Protein AF-A0A937QAM2-F1 (afdb_monomer)

Solvent-accessible surface area (backbone atoms only — not comparable to full-atom values): 6330 Å² total; per-residue (Å²): 124,72,59,61,56,57,50,49,44,38,66,73,50,48,51,57,49,45,56,74,74,43,42,70,67,50,49,52,54,52,52,50,51,51,52,55,50,57,73,71,49,57,95,92,61,82,90,63,66,64,66,55,51,52,51,52,51,52,54,49,49,50,47,38,62,76,66,46,46,58,66,50,48,61,72,71,47,74,79,76,73,77,72,74,74,80,81,91,80,80,83,89,84,80,89,91,84,88,135

Foldseek 3Di:
DVCVVVVCCCVPPVVVCCCVPPVVVVVVVLVVVVVVVVVVDDPPDDDDCPVSVVVSVVVVVVCCVVPPVVVVVVVVDDPPPPPPPDDDDDPDDDDDDDD

Mean predicted aligned error: 13.28 Å

pLDDT: mean 77.25, std 19.62, range [33.47, 95.5]

Structure (mmCIF, N/CA/C/O backbone):
data_AF-A0A937QAM2-F1
#
_entry.id   AF-A0A937QAM2-F1
#
loop_
_atom_site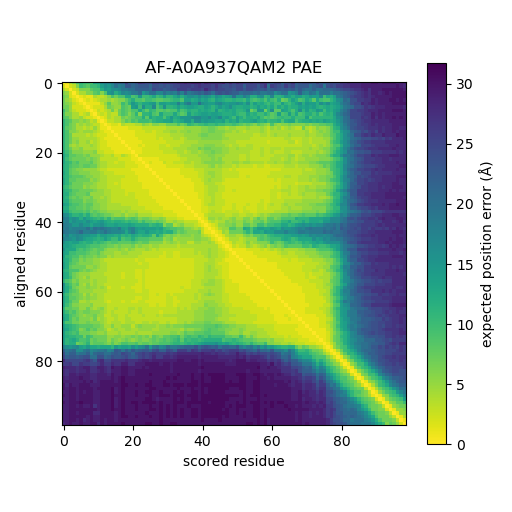.group_PDB
_atom_site.id
_atom_site.type_symbol
_atom_site.label_atom_id
_atom_site.label_alt_id
_atom_site.label_comp_id
_atom_site.label_asym_id
_atom_site.label_entity_id
_atom_site.label_seq_id
_atom_site.pdbx_PDB_ins_code
_atom_site.Cartn_x
_atom_site.Cartn_y
_atom_site.Cartn_z
_atom_site.occupancy
_atom_site.B_iso_or_equiv
_atom_site.auth_seq_id
_atom_site.auth_comp_id
_atom_site.auth_asym_id
_atom_site.auth_atom_id
_atom_site.pdbx_PDB_model_num
ATOM 1 N N . MET A 1 1 ? 20.835 -16.591 0.490 1.00 50.22 1 MET A N 1
ATOM 2 C CA . MET A 1 1 ? 21.914 -15.674 0.021 1.00 50.22 1 MET A CA 1
ATOM 3 C C . MET A 1 1 ? 21.470 -14.803 -1.155 1.00 50.22 1 MET A C 1
ATOM 5 O O . MET A 1 1 ? 22.029 -13.727 -1.305 1.00 50.22 1 MET A O 1
ATOM 9 N N . ASN A 1 2 ? 20.460 -15.204 -1.942 1.00 49.84 2 ASN A N 1
ATOM 10 C CA . ASN A 1 2 ? 19.826 -14.344 -2.955 1.00 49.84 2 ASN A CA 1
ATOM 11 C C . ASN A 1 2 ? 18.962 -13.222 -2.328 1.00 49.84 2 ASN A C 1
ATOM 13 O O . ASN A 1 2 ? 18.747 -12.177 -2.933 1.00 49.84 2 ASN A O 1
ATOM 17 N N . ASP A 1 3 ? 18.534 -13.414 -1.076 1.00 56.50 3 ASP A N 1
ATOM 18 C CA . ASP A 1 3 ? 17.687 -12.471 -0.334 1.00 56.50 3 ASP A CA 1
ATOM 19 C C . ASP A 1 3 ? 18.375 -11.129 -0.081 1.00 56.50 3 ASP A C 1
ATOM 21 O O . ASP A 1 3 ? 17.717 -10.099 -0.046 1.00 56.50 3 ASP A O 1
ATOM 25 N N . ASP A 1 4 ? 19.704 -11.113 0.043 1.00 70.88 4 ASP A N 1
ATOM 26 C CA . ASP A 1 4 ? 20.449 -9.915 0.440 1.00 70.88 4 ASP A CA 1
ATOM 27 C C . ASP A 1 4 ? 20.495 -8.872 -0.692 1.00 70.88 4 ASP A C 1
ATOM 29 O O . ASP A 1 4 ? 20.419 -7.673 -0.445 1.00 70.88 4 ASP A O 1
ATOM 33 N N . LEU A 1 5 ? 20.542 -9.306 -1.958 1.00 72.38 5 LEU A N 1
ATOM 34 C CA . LEU A 1 5 ? 20.516 -8.383 -3.095 1.00 72.38 5 LEU A CA 1
ATOM 35 C C . LEU A 1 5 ? 19.103 -7.843 -3.353 1.00 72.38 5 LEU A C 1
ATOM 37 O O . LEU A 1 5 ? 18.938 -6.629 -3.452 1.00 72.38 5 LEU A O 1
ATOM 41 N N . SER A 1 6 ? 18.089 -8.713 -3.408 1.00 76.25 6 SER A N 1
ATOM 42 C CA . SER A 1 6 ? 16.690 -8.305 -3.601 1.00 76.25 6 SER A CA 1
ATOM 43 C C . SER A 1 6 ? 16.216 -7.374 -2.488 1.00 76.25 6 SER A C 1
ATOM 45 O O . SER A 1 6 ? 15.633 -6.329 -2.765 1.00 76.25 6 SER A O 1
ATOM 47 N N . PHE A 1 7 ? 16.555 -7.689 -1.236 1.00 70.44 7 PHE A N 1
ATOM 48 C CA . PHE A 1 7 ? 16.231 -6.863 -0.077 1.00 70.44 7 PHE A CA 1
ATOM 49 C C . PHE A 1 7 ? 16.956 -5.509 -0.100 1.00 70.44 7 PHE A C 1
ATOM 51 O O . PHE A 1 7 ? 16.342 -4.471 0.146 1.00 70.44 7 PHE A O 1
ATOM 58 N N . ARG A 1 8 ? 18.248 -5.471 -0.466 1.00 73.12 8 ARG A N 1
ATOM 59 C CA . ARG A 1 8 ? 18.989 -4.205 -0.633 1.00 73.12 8 ARG A CA 1
ATOM 60 C C . ARG A 1 8 ? 18.439 -3.354 -1.776 1.00 73.12 8 ARG A C 1
ATOM 62 O O . ARG A 1 8 ? 18.369 -2.137 -1.628 1.00 73.12 8 ARG A O 1
ATOM 69 N N . ILE A 1 9 ? 18.028 -3.959 -2.892 1.00 77.06 9 ILE A N 1
ATOM 70 C CA . ILE A 1 9 ? 17.375 -3.253 -4.007 1.00 77.06 9 ILE A CA 1
ATOM 71 C C . ILE A 1 9 ? 16.010 -2.716 -3.565 1.00 77.06 9 ILE A C 1
ATOM 73 O O . ILE A 1 9 ? 15.688 -1.558 -3.841 1.00 77.06 9 ILE A O 1
ATOM 77 N N . GLN A 1 10 ? 15.227 -3.510 -2.833 1.00 73.25 10 GLN A N 1
ATOM 78 C CA . GLN A 1 10 ? 13.952 -3.068 -2.276 1.00 73.25 10 GLN A CA 1
ATOM 79 C C . GLN A 1 10 ? 14.132 -1.859 -1.351 1.00 73.25 10 GLN A C 1
ATOM 81 O O . GLN A 1 10 ? 13.473 -0.843 -1.553 1.00 73.25 10 GLN A O 1
ATOM 86 N N . LEU A 1 11 ? 15.068 -1.918 -0.400 1.00 71.69 11 LEU A N 1
ATOM 87 C CA . LEU A 1 11 ? 15.344 -0.825 0.542 1.00 71.69 11 LEU A CA 1
ATOM 88 C C . LEU A 1 11 ? 15.982 0.406 -0.108 1.00 71.69 11 LEU A C 1
ATOM 90 O O . LEU A 1 11 ? 15.656 1.533 0.261 1.00 71.69 11 LEU A O 1
ATOM 94 N N . GLY A 1 12 ? 16.898 0.206 -1.052 1.00 76.19 12 GLY A N 1
ATOM 95 C CA . GLY A 1 12 ? 17.678 1.286 -1.649 1.00 76.19 12 GLY A CA 1
ATOM 96 C C . GLY A 1 12 ? 17.020 1.959 -2.852 1.00 76.19 12 GLY A C 1
ATOM 97 O O . GLY A 1 12 ? 17.337 3.110 -3.139 1.00 76.19 12 GLY A O 1
ATOM 98 N N . ILE A 1 13 ? 16.135 1.263 -3.574 1.00 82.12 13 ILE A N 1
ATOM 99 C CA . ILE A 1 13 ? 15.621 1.721 -4.876 1.00 82.12 13 ILE A CA 1
ATOM 100 C C . ILE A 1 13 ? 14.095 1.676 -4.931 1.00 82.12 13 ILE A C 1
ATOM 102 O O . ILE A 1 13 ? 13.474 2.683 -5.274 1.00 82.12 13 ILE A O 1
ATOM 106 N N . ILE A 1 14 ? 13.477 0.537 -4.610 1.00 84.38 14 ILE A N 1
ATOM 107 C CA . ILE A 1 14 ? 12.032 0.357 -4.828 1.00 84.38 14 ILE A CA 1
ATOM 108 C C . ILE A 1 14 ? 11.206 1.100 -3.778 1.00 84.38 14 ILE A C 1
ATOM 110 O O . ILE A 1 14 ? 10.332 1.877 -4.149 1.00 84.38 14 ILE A O 1
ATOM 114 N N . LEU A 1 15 ? 11.509 0.944 -2.488 1.00 83.56 15 LEU A N 1
ATOM 115 C CA . LEU A 1 15 ? 10.772 1.605 -1.407 1.00 83.56 15 LEU A CA 1
ATOM 116 C C . LEU A 1 15 ? 10.809 3.140 -1.507 1.00 83.56 15 LEU A C 1
ATOM 118 O O . LEU A 1 15 ? 9.742 3.750 -1.404 1.00 83.56 15 LEU A O 1
ATOM 122 N N . PRO A 1 16 ? 11.960 3.794 -1.778 1.00 89.44 16 PRO A N 1
ATOM 123 C CA . PRO A 1 16 ? 11.981 5.230 -2.052 1.00 89.44 16 PRO A CA 1
ATOM 124 C C . PRO A 1 16 ? 11.093 5.625 -3.239 1.00 89.44 16 PRO A C 1
ATOM 126 O O . PRO A 1 16 ? 10.322 6.575 -3.135 1.00 89.44 16 PRO A O 1
ATOM 129 N N . LYS A 1 17 ? 11.128 4.865 -4.342 1.00 89.25 17 LYS A N 1
ATOM 130 C CA . LYS A 1 17 ? 10.295 5.139 -5.523 1.00 89.25 17 LYS A CA 1
ATOM 131 C C . LYS A 1 17 ? 8.807 4.957 -5.248 1.00 89.25 17 LYS A C 1
ATOM 133 O O . LYS A 1 17 ? 8.019 5.782 -5.696 1.00 89.25 17 LYS A O 1
ATOM 138 N N . MET A 1 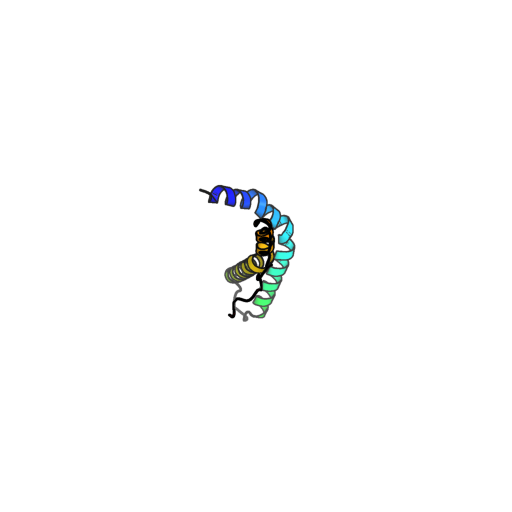18 ? 8.421 3.923 -4.504 1.00 88.56 18 MET A N 1
ATOM 139 C CA . MET A 1 18 ? 7.033 3.731 -4.078 1.00 88.56 18 MET A CA 1
ATOM 140 C C . MET A 1 18 ? 6.578 4.909 -3.213 1.00 88.56 18 MET A C 1
ATOM 142 O O . MET A 1 18 ? 5.533 5.506 -3.468 1.00 88.56 18 MET A O 1
ATOM 146 N N . LYS A 1 19 ? 7.411 5.326 -2.252 1.00 88.81 19 LYS A N 1
ATOM 147 C CA . LYS A 1 19 ? 7.125 6.499 -1.424 1.00 88.81 19 LYS A CA 1
ATOM 148 C C . LYS A 1 19 ? 6.911 7.766 -2.259 1.00 88.81 19 LYS A C 1
ATOM 150 O O . LYS A 1 19 ? 6.010 8.539 -1.967 1.00 88.81 19 LYS A O 1
ATOM 155 N N . GLU A 1 20 ? 7.723 7.986 -3.286 1.00 93.56 20 GLU A N 1
ATOM 156 C CA . GLU A 1 20 ? 7.625 9.176 -4.140 1.00 93.56 20 GLU A CA 1
ATOM 157 C C . GLU A 1 20 ? 6.458 9.136 -5.132 1.00 93.56 20 GLU A C 1
ATOM 159 O O . GLU A 1 20 ? 5.913 10.184 -5.469 1.00 93.56 20 GLU A O 1
ATOM 164 N N . LYS A 1 21 ? 6.114 7.954 -5.654 1.00 92.75 21 LYS A N 1
ATOM 165 C CA . LYS A 1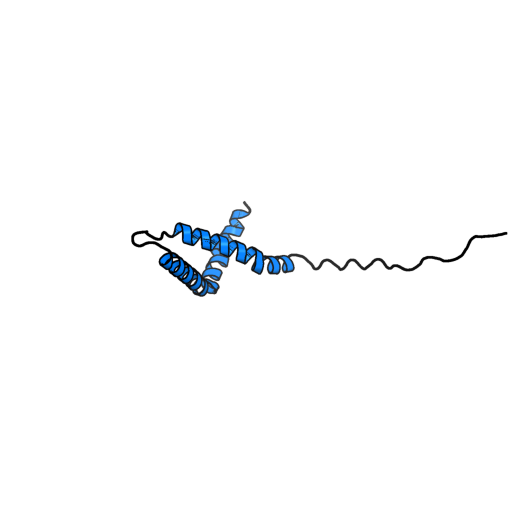 21 ? 5.200 7.821 -6.797 1.00 92.75 21 LYS A CA 1
ATOM 166 C C . LYS A 1 21 ? 3.781 7.432 -6.430 1.00 92.75 21 LYS A C 1
ATOM 168 O O . LYS A 1 21 ? 2.881 7.836 -7.149 1.00 92.75 21 LYS A O 1
ATOM 173 N N . ILE A 1 22 ? 3.596 6.643 -5.374 1.00 90.31 22 ILE A N 1
ATOM 174 C CA . ILE A 1 22 ? 2.289 6.049 -5.066 1.00 90.31 22 ILE A CA 1
ATOM 175 C C . ILE A 1 22 ? 1.794 6.360 -3.655 1.00 90.31 22 ILE A C 1
ATOM 177 O O . ILE A 1 22 ? 0.616 6.173 -3.390 1.00 90.31 22 ILE A O 1
ATOM 181 N N . ALA A 1 23 ? 2.643 6.858 -2.744 1.00 91.19 23 ALA A N 1
ATOM 182 C CA . ALA A 1 23 ? 2.239 7.026 -1.344 1.00 91.19 23 ALA A CA 1
ATOM 183 C C . ALA A 1 23 ? 1.053 7.977 -1.148 1.00 91.19 23 ALA A C 1
ATOM 185 O O . ALA A 1 23 ? 0.216 7.700 -0.303 1.00 91.19 23 ALA A O 1
ATOM 186 N N . GLY A 1 24 ? 0.974 9.075 -1.906 1.00 92.44 24 GLY A N 1
ATOM 187 C CA . GLY A 1 24 ? -0.120 10.043 -1.770 1.00 92.44 24 GLY A CA 1
ATOM 188 C C . GLY A 1 24 ? -1.479 9.426 -2.101 1.00 92.44 24 GLY A C 1
ATOM 189 O O . GLY A 1 24 ? -2.372 9.414 -1.257 1.00 92.44 24 GLY A O 1
ATOM 190 N N . ASP A 1 25 ? -1.598 8.860 -3.301 1.00 92.50 25 ASP A N 1
ATOM 191 C CA . ASP A 1 25 ? -2.840 8.242 -3.772 1.00 92.50 25 ASP A CA 1
ATOM 192 C C . ASP A 1 25 ? -3.194 7.006 -2.936 1.00 92.50 25 ASP A C 1
ATOM 194 O O . ASP A 1 25 ? -4.345 6.811 -2.556 1.00 92.50 25 ASP A O 1
ATOM 198 N N . PHE A 1 26 ? -2.193 6.207 -2.559 1.00 92.75 26 PHE A N 1
ATOM 199 C CA . PHE A 1 26 ? -2.403 5.039 -1.711 1.00 92.75 26 PHE A CA 1
ATOM 200 C C . PHE A 1 26 ? -2.864 5.415 -0.298 1.00 92.75 26 PHE A C 1
ATOM 202 O O . PHE A 1 26 ? -3.736 4.752 0.255 1.00 92.75 26 PHE A O 1
ATOM 209 N N . SER A 1 27 ? -2.344 6.502 0.285 1.00 93.62 27 SER A N 1
ATOM 210 C CA . SER A 1 27 ? -2.841 7.016 1.565 1.00 93.62 27 SER A CA 1
ATOM 211 C C . SER A 1 27 ? -4.316 7.407 1.493 1.00 93.62 27 SER A C 1
ATOM 213 O O . SER A 1 27 ? -5.045 7.109 2.432 1.00 93.62 27 SER A O 1
ATOM 215 N N . ALA A 1 28 ? -4.775 7.994 0.384 1.00 94.62 28 ALA A N 1
ATOM 216 C CA . ALA A 1 28 ? -6.191 8.319 0.213 1.00 94.62 28 ALA A CA 1
ATOM 217 C C . ALA A 1 28 ? -7.077 7.060 0.196 1.00 94.62 28 ALA A C 1
ATOM 219 O O . ALA A 1 28 ? -8.101 7.030 0.873 1.00 94.62 28 ALA A O 1
ATOM 220 N N . ILE A 1 29 ? -6.646 5.994 -0.490 1.00 93.94 29 ILE A N 1
ATOM 221 C CA . ILE A 1 29 ? -7.357 4.701 -0.509 1.00 93.94 29 ILE A CA 1
ATOM 222 C C . ILE A 1 29 ? -7.438 4.103 0.904 1.00 93.94 29 ILE A C 1
ATOM 224 O O . ILE A 1 29 ? -8.495 3.642 1.338 1.00 93.94 29 ILE A O 1
ATOM 228 N N . VAL A 1 30 ? -6.332 4.141 1.654 1.00 93.50 30 VAL A N 1
ATOM 229 C CA . VAL A 1 30 ? -6.301 3.658 3.042 1.00 93.50 30 VAL A CA 1
ATOM 230 C C . VAL A 1 30 ? -7.229 4.491 3.935 1.00 93.50 30 VAL A C 1
ATOM 232 O O . VAL A 1 30 ? -7.955 3.924 4.751 1.00 93.50 30 VAL A O 1
ATOM 235 N N . ASP A 1 31 ? -7.255 5.815 3.777 1.00 94.12 31 ASP A N 1
ATOM 236 C CA . ASP A 1 31 ? -8.149 6.697 4.535 1.00 94.12 31 ASP A CA 1
ATOM 237 C C . ASP A 1 31 ? -9.629 6.421 4.223 1.00 94.12 31 ASP A C 1
ATOM 239 O O . ASP A 1 31 ? -10.467 6.413 5.13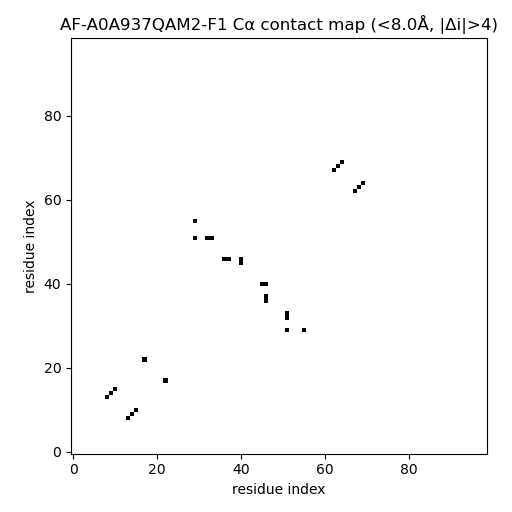0 1.00 94.12 31 ASP A O 1
ATOM 243 N N . GLU A 1 32 ? -9.967 6.145 2.961 1.00 93.56 32 GLU A N 1
ATOM 244 C CA . GLU A 1 32 ? -11.310 5.717 2.559 1.00 93.56 32 GLU A CA 1
ATOM 245 C C . GLU A 1 32 ? -11.710 4.402 3.234 1.00 93.56 32 GLU A C 1
ATOM 247 O O . GLU A 1 32 ? -12.782 4.334 3.844 1.00 93.56 32 GLU A O 1
ATOM 252 N N . LEU A 1 33 ? -10.831 3.395 3.226 1.00 92.44 33 LEU A N 1
ATOM 253 C CA . LEU A 1 33 ? -11.056 2.131 3.932 1.00 92.44 33 LEU A CA 1
ATOM 254 C C . LEU A 1 33 ? -11.283 2.358 5.433 1.00 92.44 33 LEU A C 1
ATOM 256 O O . LEU A 1 33 ? -12.234 1.828 6.010 1.00 92.44 33 LEU A O 1
ATOM 260 N N . VAL A 1 34 ? -10.454 3.186 6.073 1.00 92.25 34 VAL A N 1
ATOM 261 C CA . VAL A 1 34 ? -10.610 3.536 7.492 1.00 92.25 34 VAL A CA 1
ATOM 262 C C . VAL A 1 34 ? -11.971 4.178 7.754 1.00 92.25 34 VAL A C 1
ATOM 264 O O . VAL A 1 34 ? -12.620 3.855 8.750 1.00 92.25 34 VAL A O 1
ATOM 267 N N . ASN A 1 35 ? -12.429 5.075 6.881 1.00 91.88 35 ASN A N 1
ATOM 268 C CA . ASN A 1 35 ? -13.731 5.723 7.023 1.00 91.88 35 ASN A CA 1
ATOM 269 C C . ASN A 1 35 ? -14.891 4.730 6.866 1.00 91.88 35 ASN A C 1
ATOM 271 O O . ASN A 1 35 ? -15.844 4.787 7.646 1.00 91.88 35 ASN A O 1
ATOM 275 N N . ILE A 1 36 ? -14.791 3.793 5.920 1.00 91.62 36 ILE A N 1
ATOM 276 C CA . ILE A 1 36 ? -15.770 2.713 5.732 1.00 91.62 36 ILE A CA 1
ATOM 277 C C . ILE A 1 36 ? -15.849 1.842 6.990 1.00 91.62 36 ILE A C 1
ATOM 279 O O . ILE A 1 36 ? -16.938 1.596 7.511 1.00 91.62 36 ILE A O 1
ATOM 283 N N . LEU A 1 37 ? -14.701 1.425 7.527 1.00 89.88 37 LEU A N 1
ATOM 284 C CA . LEU A 1 37 ? -14.649 0.592 8.727 1.00 89.88 37 LEU A CA 1
ATOM 285 C C . LEU A 1 37 ? -15.199 1.325 9.953 1.00 89.88 37 LEU A C 1
ATOM 287 O O . LEU A 1 37 ? -15.993 0.757 10.702 1.00 89.88 37 LEU A O 1
ATOM 291 N N . LYS A 1 38 ? -14.863 2.608 10.133 1.00 88.69 38 LYS A N 1
ATOM 292 C CA . LYS A 1 38 ? -15.432 3.443 11.205 1.00 88.69 38 LYS A CA 1
ATOM 293 C C . LYS A 1 38 ? -16.951 3.536 11.119 1.00 88.69 38 LYS A C 1
ATOM 295 O O . LYS A 1 38 ? -17.608 3.460 12.149 1.00 88.69 38 LYS A O 1
ATOM 300 N N . ALA A 1 39 ? -17.508 3.671 9.916 1.00 88.38 39 ALA A N 1
ATOM 301 C CA . ALA A 1 39 ? -18.956 3.728 9.723 1.00 88.38 39 ALA A CA 1
ATOM 302 C C . ALA A 1 39 ? -19.660 2.404 10.079 1.00 88.38 39 ALA A C 1
ATOM 304 O O . ALA A 1 39 ? -20.825 2.418 10.471 1.00 88.38 39 ALA A O 1
ATOM 305 N N . GLY A 1 40 ? -18.960 1.271 9.956 1.00 84.62 40 GLY A N 1
ATOM 306 C CA . GLY A 1 40 ? -19.458 -0.053 10.338 1.00 84.62 40 GLY A CA 1
ATOM 307 C C . GLY A 1 40 ? -19.195 -0.447 11.797 1.00 84.62 40 GLY A C 1
ATOM 308 O O . GLY A 1 40 ? -19.778 -1.421 12.274 1.00 84.62 40 GLY A O 1
ATOM 309 N N . THR A 1 41 ? -18.333 0.287 12.504 1.00 87.06 41 THR A N 1
ATOM 310 C CA . THR A 1 41 ? -17.927 -0.014 13.884 1.00 87.06 41 THR A CA 1
ATOM 311 C C . THR A 1 41 ? -19.004 0.450 14.869 1.00 87.06 41 THR A C 1
ATOM 313 O O . THR A 1 41 ? -19.569 1.536 14.724 1.00 87.06 41 THR A O 1
ATOM 316 N N . ARG A 1 42 ? -19.321 -0.367 15.882 1.00 85.81 42 ARG A N 1
ATOM 317 C CA . ARG A 1 42 ? -20.325 -0.002 16.897 1.00 85.81 42 ARG A CA 1
ATOM 318 C C . ARG A 1 42 ? -19.779 1.063 17.849 1.00 85.81 42 ARG A C 1
ATOM 320 O O . ARG A 1 42 ? -18.580 1.128 18.106 1.00 85.81 42 ARG A O 1
ATOM 327 N N . GLU A 1 43 ? -20.666 1.872 18.430 1.00 79.69 43 GLU A N 1
ATOM 328 C CA . GLU A 1 43 ? -20.264 2.819 19.478 1.00 79.69 43 GLU A CA 1
ATOM 329 C C . GLU A 1 43 ? -19.570 2.084 20.638 1.00 79.69 43 GLU A C 1
ATOM 331 O O . GLU A 1 43 ? -20.130 1.158 21.227 1.00 79.69 43 GLU A O 1
ATOM 336 N N . GLY A 1 44 ? -18.347 2.514 20.963 1.00 77.81 44 GLY A N 1
ATOM 337 C CA . GLY A 1 44 ? -17.523 1.936 22.030 1.00 77.81 44 GLY A CA 1
ATOM 338 C C . GLY A 1 44 ? -16.555 0.833 21.589 1.00 77.81 44 GLY A C 1
ATOM 339 O O . GLY A 1 44 ? -15.801 0.341 22.425 1.00 77.81 44 GLY A O 1
ATOM 340 N N . GLU A 1 45 ? -16.545 0.459 20.309 1.00 80.62 45 GLU A N 1
ATOM 341 C CA . GLU A 1 45 ? -15.570 -0.470 19.736 1.00 80.62 45 GLU A CA 1
ATOM 342 C C . GLU A 1 45 ? -14.401 0.310 19.106 1.00 80.62 45 GLU A C 1
ATOM 344 O O . GLU A 1 45 ? -14.598 1.276 18.366 1.00 80.62 45 GLU A O 1
ATOM 349 N N . GLU A 1 46 ? -13.166 -0.064 19.454 1.00 80.75 46 GLU A N 1
ATOM 350 C CA . GLU A 1 46 ? -11.960 0.595 18.946 1.00 80.75 46 GLU A CA 1
ATOM 351 C C . GLU A 1 46 ? -11.484 -0.064 17.653 1.00 80.75 46 GLU A C 1
ATOM 353 O O . GLU A 1 46 ? -11.226 -1.267 17.599 1.00 80.75 46 GLU A O 1
ATOM 358 N N . LEU A 1 47 ? -11.303 0.753 16.616 1.00 83.25 47 LEU A N 1
ATOM 359 C CA . LEU A 1 47 ? -10.701 0.309 15.369 1.00 83.25 47 LEU A CA 1
ATOM 360 C C . LEU A 1 47 ? -9.180 0.186 15.542 1.00 83.25 47 LEU A C 1
ATOM 362 O O . LEU A 1 47 ? -8.501 1.174 15.828 1.00 83.25 47 LEU A O 1
ATOM 366 N N . SER A 1 48 ? -8.639 -1.014 15.340 1.00 87.06 48 SER A N 1
ATOM 367 C CA . SER A 1 48 ? -7.197 -1.267 15.379 1.00 87.06 48 SER A CA 1
ATOM 368 C C . SER A 1 48 ? -6.573 -1.222 13.979 1.00 87.06 48 SER A C 1
ATOM 370 O O . SER A 1 48 ? -7.256 -1.370 12.968 1.00 87.06 48 SER A O 1
ATOM 372 N N . LEU A 1 49 ? -5.257 -0.995 13.913 1.00 89.75 49 LEU A N 1
ATOM 373 C CA . LEU A 1 49 ? -4.522 -0.916 12.643 1.00 89.75 49 LEU A CA 1
ATOM 374 C C . LEU A 1 49 ? -4.277 -2.282 11.992 1.00 89.75 49 LEU A C 1
ATOM 376 O O . LEU A 1 49 ? -4.075 -2.338 10.782 1.00 89.75 49 LEU A O 1
ATOM 380 N N . GLU A 1 50 ? -4.282 -3.364 12.772 1.00 91.25 50 GLU A N 1
ATOM 381 C CA . GLU A 1 50 ? -3.932 -4.696 12.265 1.00 91.25 50 GLU A CA 1
ATOM 382 C C . GLU A 1 50 ? -4.908 -5.177 11.177 1.00 91.25 50 GLU A C 1
ATOM 384 O O . GLU A 1 50 ? -4.442 -5.477 10.080 1.00 91.25 50 GLU A O 1
ATOM 389 N N . PRO A 1 51 ? -6.243 -5.128 11.375 1.00 88.06 51 PRO A N 1
ATOM 390 C CA . PRO A 1 51 ? -7.196 -5.540 10.346 1.00 88.06 51 PRO A CA 1
ATOM 391 C C . PRO A 1 51 ? -7.129 -4.666 9.090 1.00 88.06 51 PRO A C 1
ATOM 393 O O . PRO A 1 51 ? -7.266 -5.165 7.979 1.00 88.06 51 PRO A O 1
ATOM 396 N N . ILE A 1 52 ? -6.877 -3.359 9.247 1.00 91.56 52 ILE A N 1
ATOM 397 C CA . ILE A 1 52 ? -6.703 -2.441 8.110 1.00 91.56 52 ILE A CA 1
ATOM 398 C C . ILE A 1 52 ? -5.495 -2.872 7.280 1.00 91.56 52 ILE A C 1
ATOM 400 O O . ILE A 1 5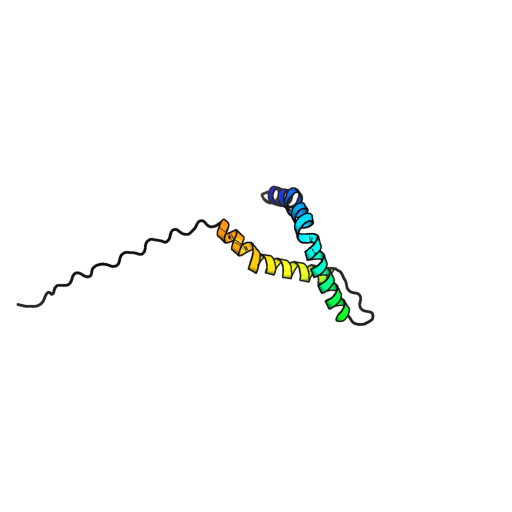2 ? -5.571 -2.957 6.059 1.00 91.56 52 ILE A O 1
ATOM 404 N N . LYS A 1 53 ? -4.373 -3.152 7.947 1.00 93.44 53 LYS A N 1
ATOM 405 C CA . LYS A 1 53 ? -3.144 -3.584 7.291 1.00 93.44 53 LYS A CA 1
ATOM 406 C C . LYS A 1 53 ? -3.329 -4.924 6.582 1.00 93.44 53 LYS A C 1
ATOM 408 O O . LYS A 1 53 ? -2.840 -5.066 5.469 1.00 93.44 53 LYS A O 1
ATOM 413 N N . GLU A 1 54 ? -4.011 -5.883 7.203 1.00 93.50 54 GLU A N 1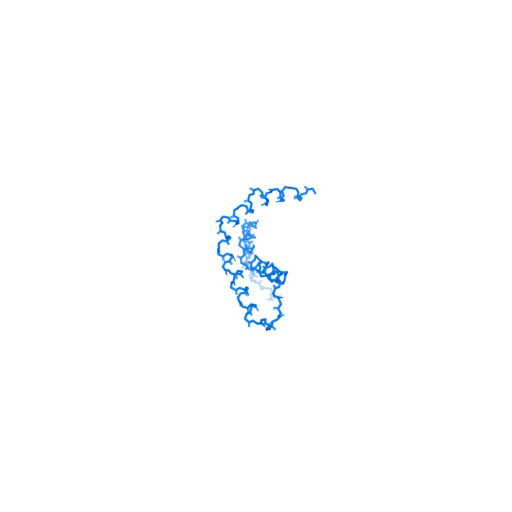
ATOM 414 C CA . GLU A 1 54 ? -4.299 -7.185 6.592 1.00 93.50 54 GLU A CA 1
ATOM 415 C C . GLU A 1 54 ? -5.118 -7.040 5.306 1.00 93.50 54 GLU A C 1
ATOM 417 O O . GLU A 1 54 ? -4.705 -7.567 4.275 1.00 93.50 54 GLU A O 1
ATOM 422 N N . ILE A 1 55 ? -6.207 -6.262 5.342 1.00 93.38 55 ILE A N 1
ATOM 423 C CA . ILE A 1 55 ? -7.044 -5.985 4.164 1.00 93.38 55 ILE A CA 1
ATOM 424 C C . ILE A 1 55 ? -6.207 -5.349 3.054 1.00 93.38 55 ILE A C 1
ATOM 426 O O . ILE A 1 55 ? -6.188 -5.834 1.929 1.00 93.38 55 ILE A O 1
ATOM 430 N N . ILE A 1 56 ? -5.451 -4.299 3.382 1.00 94.38 56 ILE A N 1
ATOM 431 C CA . ILE A 1 56 ? -4.632 -3.585 2.399 1.00 94.38 56 ILE A CA 1
ATOM 432 C C . ILE A 1 56 ? -3.568 -4.492 1.775 1.00 94.38 56 ILE A C 1
ATOM 434 O O . ILE A 1 56 ? -3.302 -4.382 0.583 1.00 94.38 56 ILE A O 1
ATOM 438 N N . MET A 1 57 ? -2.948 -5.381 2.554 1.00 94.75 57 MET A N 1
ATOM 439 C CA . MET A 1 57 ? -1.961 -6.323 2.024 1.00 94.75 57 MET A CA 1
ATOM 440 C C . MET A 1 57 ? -2.596 -7.335 1.067 1.00 94.75 57 MET A C 1
ATOM 442 O O . MET A 1 57 ? -2.011 -7.597 0.021 1.00 94.75 57 MET A O 1
ATOM 446 N N . GLN A 1 58 ? -3.780 -7.860 1.397 1.00 95.50 58 GLN A N 1
ATOM 447 C CA . GLN A 1 58 ? -4.516 -8.783 0.526 1.00 95.50 58 GLN A CA 1
ATOM 448 C C . GLN A 1 58 ? -4.952 -8.103 -0.773 1.00 95.50 58 GLN A C 1
ATOM 450 O O . GLN A 1 58 ? -4.694 -8.621 -1.855 1.00 95.50 58 GLN A O 1
ATOM 455 N N . ASP A 1 59 ? -5.541 -6.912 -0.681 1.00 94.31 59 ASP A N 1
ATOM 456 C CA . ASP A 1 59 ? -5.973 -6.152 -1.855 1.00 94.31 59 ASP A CA 1
ATOM 457 C C . ASP A 1 59 ? -4.781 -5.754 -2.735 1.00 94.31 59 ASP A C 1
ATOM 459 O O . ASP A 1 59 ? -4.880 -5.753 -3.961 1.00 94.31 59 ASP A O 1
ATOM 463 N N . PHE A 1 60 ? -3.632 -5.440 -2.128 1.00 93.62 60 PHE A N 1
ATOM 464 C CA . PHE A 1 60 ? -2.417 -5.128 -2.873 1.00 93.62 60 PHE A CA 1
ATOM 465 C C . PHE A 1 60 ? -1.828 -6.359 -3.571 1.00 93.62 60 PHE A C 1
ATOM 467 O O . PHE A 1 60 ? -1.336 -6.229 -4.687 1.00 93.62 60 PHE A O 1
ATOM 474 N N . GLU A 1 61 ? -1.893 -7.540 -2.953 1.00 94.25 61 GLU A N 1
ATOM 475 C CA . GLU A 1 61 ? -1.502 -8.807 -3.586 1.00 94.25 61 GLU A CA 1
ATOM 476 C C . GLU A 1 61 ? -2.385 -9.101 -4.804 1.00 94.25 61 GLU A C 1
ATOM 478 O O . GLU A 1 61 ? -1.860 -9.265 -5.902 1.00 94.25 61 GLU A O 1
ATOM 483 N N . ILE A 1 62 ? -3.710 -9.008 -4.648 1.00 94.62 62 ILE A N 1
ATOM 484 C CA . ILE A 1 62 ? -4.671 -9.142 -5.755 1.00 94.62 62 ILE A CA 1
ATOM 485 C C . ILE A 1 62 ? -4.370 -8.122 -6.859 1.00 94.62 62 ILE A C 1
ATOM 487 O O . ILE A 1 62 ? -4.320 -8.463 -8.036 1.00 94.62 62 ILE A O 1
ATOM 491 N N . PHE A 1 63 ? -4.121 -6.861 -6.496 1.00 93.88 63 PHE A N 1
ATOM 492 C CA . PHE A 1 63 ? -3.801 -5.819 -7.467 1.00 93.88 63 PHE A CA 1
ATOM 493 C C . PHE A 1 63 ? -2.521 -6.124 -8.258 1.00 93.88 63 PHE A C 1
ATOM 495 O O . PHE A 1 63 ? -2.459 -5.890 -9.468 1.00 93.88 63 PHE A O 1
ATOM 502 N N . LEU A 1 64 ? -1.486 -6.630 -7.585 1.00 93.56 64 LEU A N 1
ATOM 503 C CA . LEU A 1 64 ? -0.249 -7.017 -8.247 1.00 93.56 64 LEU A CA 1
ATOM 504 C C . LEU A 1 64 ? -0.482 -8.185 -9.203 1.00 93.56 64 LEU A C 1
ATOM 506 O O . LEU A 1 64 ? -0.063 -8.088 -10.356 1.00 93.56 64 LEU A O 1
ATOM 510 N N . ASP A 1 65 ? -1.159 -9.234 -8.748 1.00 95.31 65 ASP A N 1
ATOM 511 C CA . ASP A 1 65 ? -1.384 -10.459 -9.515 1.00 95.31 65 ASP A CA 1
ATOM 512 C C . ASP A 1 65 ? -2.291 -10.232 -10.729 1.00 95.31 65 ASP A C 1
ATOM 514 O O . ASP A 1 65 ? -1.987 -10.712 -11.820 1.00 95.31 65 ASP A O 1
ATOM 518 N N . ASP A 1 66 ? -3.358 -9.451 -10.570 1.00 95.44 66 ASP A N 1
ATOM 519 C CA . ASP A 1 66 ? -4.363 -9.276 -11.619 1.00 95.44 66 ASP A CA 1
ATOM 520 C C . ASP A 1 66 ? -3.988 -8.183 -12.631 1.00 95.44 66 ASP A C 1
ATOM 522 O O . ASP A 1 66 ? -4.396 -8.254 -13.793 1.00 95.44 66 ASP A O 1
ATOM 526 N N . PHE A 1 67 ? -3.223 -7.161 -12.221 1.00 92.69 67 PHE A N 1
ATOM 527 C CA . PHE A 1 67 ? -3.016 -5.963 -13.051 1.00 92.69 67 PHE A CA 1
ATOM 528 C C . PHE A 1 67 ? -1.557 -5.624 -13.355 1.00 92.69 67 PHE A C 1
ATOM 530 O O . PHE A 1 67 ? -1.297 -5.007 -14.384 1.00 92.69 67 PHE A O 1
ATOM 537 N N . ILE A 1 68 ? -0.597 -5.964 -12.488 1.00 90.44 68 ILE A N 1
ATOM 538 C CA . ILE A 1 68 ? 0.797 -5.514 -12.655 1.00 90.44 68 ILE A CA 1
ATOM 539 C C . ILE A 1 68 ? 1.701 -6.633 -13.165 1.00 90.44 68 ILE A C 1
ATOM 541 O O . ILE A 1 68 ? 2.447 -6.443 -14.128 1.00 90.44 68 ILE A O 1
ATOM 545 N N . LEU A 1 69 ? 1.675 -7.790 -12.510 1.00 91.75 69 LEU A N 1
ATOM 546 C CA . LEU A 1 69 ? 2.546 -8.914 -12.827 1.00 91.75 69 LEU A CA 1
ATOM 547 C C . LEU A 1 69 ? 2.293 -9.515 -14.214 1.00 91.75 69 LEU A C 1
ATOM 549 O O . LEU A 1 69 ? 3.299 -9.823 -14.851 1.00 91.75 69 LEU A O 1
ATOM 553 N N . PRO A 1 70 ? 1.061 -9.602 -14.752 1.00 92.25 70 PRO A N 1
ATOM 554 C CA . PRO A 1 70 ? 0.843 -10.104 -16.109 1.00 92.25 70 PRO A CA 1
ATOM 555 C C . PRO A 1 70 ? 1.589 -9.275 -17.168 1.00 92.25 70 PRO A C 1
ATOM 557 O O . PRO A 1 70 ? 2.288 -9.818 -18.026 1.00 92.25 70 PRO A O 1
ATOM 560 N N . ASP A 1 71 ? 1.547 -7.946 -17.048 1.00 89.00 71 ASP A N 1
ATOM 561 C CA . ASP A 1 71 ? 2.247 -7.017 -17.946 1.00 89.00 71 ASP A CA 1
ATOM 562 C C . ASP A 1 71 ? 3.773 -7.095 -17.819 1.00 89.00 71 ASP A C 1
ATOM 564 O O . ASP A 1 71 ? 4.516 -6.798 -18.762 1.00 89.00 71 ASP A O 1
ATOM 568 N N . VAL A 1 72 ? 4.269 -7.420 -16.624 1.00 87.62 72 VAL A N 1
ATOM 569 C CA . VAL A 1 72 ? 5.700 -7.623 -16.380 1.00 87.62 72 VAL A CA 1
ATOM 570 C C . VAL A 1 72 ? 6.134 -8.986 -16.909 1.00 87.62 72 VAL A C 1
ATOM 572 O O . VAL A 1 72 ? 7.174 -9.075 -17.555 1.00 87.62 72 VAL A O 1
ATOM 575 N N . GLU A 1 73 ? 5.333 -10.027 -16.700 1.00 88.44 73 GLU A N 1
ATOM 576 C CA . GLU A 1 73 ? 5.590 -11.380 -17.182 1.00 88.44 73 GLU A CA 1
ATOM 577 C C . GLU A 1 73 ? 5.677 -11.414 -18.712 1.00 88.44 73 GLU A C 1
ATOM 579 O O . GLU A 1 73 ? 6.622 -11.987 -19.257 1.00 88.44 73 GLU A O 1
ATOM 584 N N . ALA A 1 74 ? 4.785 -10.701 -19.405 1.00 87.12 74 ALA A N 1
ATOM 585 C CA . ALA A 1 74 ? 4.819 -10.546 -20.859 1.00 87.12 74 ALA A CA 1
ATOM 586 C C . ALA A 1 74 ? 6.116 -9.896 -21.384 1.00 87.12 74 ALA A C 1
ATOM 588 O O . ALA A 1 74 ? 6.512 -10.135 -22.518 1.00 87.12 74 ALA A O 1
ATOM 589 N N . LYS A 1 75 ? 6.805 -9.084 -20.570 1.00 87.38 75 LYS A N 1
ATOM 590 C CA . LYS A 1 75 ? 8.106 -8.479 -20.927 1.00 87.38 75 LYS A CA 1
ATOM 591 C C . LYS A 1 75 ? 9.288 -9.399 -20.631 1.00 87.38 75 LYS A C 1
ATOM 593 O O . LYS A 1 75 ? 10.382 -9.162 -21.138 1.00 87.38 75 LYS A O 1
ATOM 598 N N . LEU A 1 76 ? 9.092 -10.385 -19.758 1.00 83.56 76 LEU A N 1
ATOM 599 C CA . LEU A 1 76 ? 10.117 -11.345 -19.349 1.00 83.56 76 LEU A CA 1
ATOM 600 C C . LEU A 1 76 ? 10.113 -12.601 -20.223 1.00 83.56 76 LEU A C 1
ATOM 602 O O . LEU A 1 76 ? 11.149 -13.255 -20.340 1.00 83.56 76 LEU A O 1
ATOM 606 N N . LYS A 1 77 ? 8.977 -12.928 -20.843 1.00 77.12 77 LYS A N 1
ATOM 607 C CA . LYS A 1 77 ? 8.877 -13.987 -21.847 1.00 77.12 77 LYS A CA 1
ATOM 608 C C . LYS A 1 77 ? 9.228 -13.403 -23.225 1.00 77.12 77 LYS A C 1
ATOM 610 O O . LYS A 1 77 ? 8.627 -12.404 -23.617 1.00 77.12 77 LYS A O 1
ATOM 615 N N . PRO A 1 78 ? 10.201 -13.973 -23.963 1.00 58.44 78 PRO A N 1
ATOM 616 C CA . PRO A 1 78 ? 10.332 -13.683 -25.388 1.00 58.44 78 PRO A CA 1
ATOM 617 C C . PRO A 1 78 ? 8.995 -14.000 -26.077 1.00 58.44 78 PRO A C 1
ATOM 619 O O . PRO A 1 78 ? 8.284 -14.878 -25.577 1.00 58.44 78 PRO A O 1
ATOM 622 N N . PRO A 1 79 ? 8.633 -13.334 -27.191 1.00 62.72 79 PRO A N 1
ATOM 623 C CA . PRO A 1 79 ? 7.534 -13.834 -28.006 1.00 62.72 79 PRO A CA 1
ATOM 624 C C . PRO A 1 79 ? 7.834 -15.304 -28.307 1.00 62.72 79 PRO A C 1
ATOM 626 O O . PRO A 1 79 ? 8.943 -15.619 -28.745 1.00 62.72 79 PRO A O 1
ATOM 629 N N . GLU A 1 80 ? 6.895 -16.197 -27.989 1.00 57.91 80 GLU A N 1
ATOM 630 C CA . GLU A 1 80 ? 6.925 -17.532 -28.573 1.00 57.91 80 GLU A CA 1
ATOM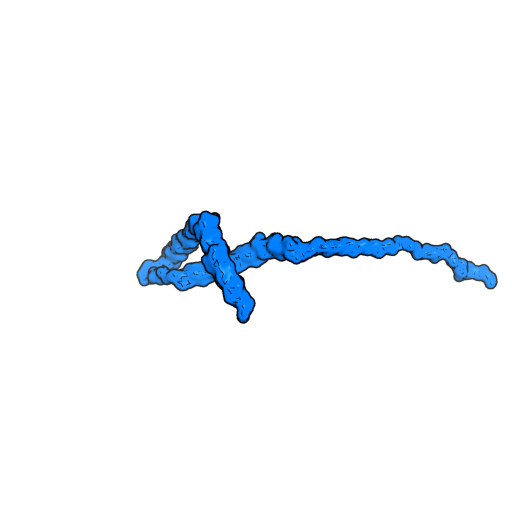 631 C C . GLU A 1 80 ? 6.974 -17.287 -30.079 1.00 57.91 80 GLU A C 1
ATOM 633 O O . GLU A 1 80 ? 6.087 -16.625 -30.621 1.00 57.91 80 GLU A O 1
ATOM 638 N N . GLU A 1 81 ? 8.078 -17.681 -30.723 1.00 45.97 81 GLU A N 1
ATOM 639 C CA . GLU A 1 81 ? 8.112 -17.773 -32.175 1.00 45.97 81 GLU A CA 1
ATOM 640 C C . GLU A 1 81 ? 6.856 -18.557 -32.542 1.00 45.97 81 GLU A C 1
ATOM 642 O O . GLU A 1 81 ? 6.685 -19.688 -32.074 1.00 45.97 81 GLU A O 1
ATOM 647 N N . GLU A 1 82 ? 5.942 -17.908 -33.272 1.00 42.56 82 GLU A N 1
ATOM 648 C CA . GLU A 1 82 ? 4.854 -18.590 -33.954 1.00 42.56 82 GLU A CA 1
ATOM 649 C C . GLU A 1 82 ? 5.519 -19.773 -34.641 1.00 42.56 82 GLU A C 1
ATOM 651 O O . GLU A 1 82 ? 6.338 -19.609 -35.545 1.00 42.56 82 GLU A O 1
ATOM 656 N N . THR A 1 83 ? 5.283 -20.960 -34.088 1.00 44.47 83 THR A N 1
ATOM 657 C CA . THR A 1 83 ? 5.716 -22.195 -34.708 1.00 44.47 83 THR A CA 1
ATOM 658 C C . THR A 1 83 ? 5.001 -22.169 -36.041 1.00 44.47 83 THR A C 1
ATOM 660 O O . THR A 1 83 ? 3.770 -22.215 -36.045 1.00 44.47 83 THR A O 1
ATOM 663 N N . GLU A 1 84 ? 5.762 -21.939 -37.118 1.00 42.66 84 GLU A N 1
ATOM 664 C CA . GLU A 1 84 ? 5.281 -21.995 -38.494 1.00 42.66 84 GLU A CA 1
ATOM 665 C C . GLU A 1 84 ? 4.308 -23.165 -38.578 1.00 42.66 84 GLU A C 1
ATOM 667 O O . GLU A 1 84 ? 4.664 -24.304 -38.259 1.00 42.66 84 GLU A O 1
ATOM 672 N N . GLU A 1 85 ? 3.054 -22.834 -38.892 1.00 42.47 85 GLU A N 1
ATOM 673 C CA . GLU A 1 85 ? 2.018 -23.800 -39.205 1.00 42.47 85 GLU A CA 1
ATOM 674 C C . GLU A 1 85 ? 2.631 -24.846 -40.140 1.00 42.47 85 GLU A C 1
ATOM 676 O O . GLU A 1 85 ? 3.178 -24.501 -41.189 1.00 42.47 85 GLU A O 1
ATOM 681 N N . GLU A 1 86 ? 2.578 -26.119 -39.736 1.00 47.03 86 GLU A N 1
ATOM 682 C CA . GLU A 1 86 ? 2.793 -27.238 -40.646 1.00 47.03 86 GLU A CA 1
ATOM 683 C C . GLU A 1 86 ? 1.958 -26.981 -41.909 1.00 47.03 86 GLU A C 1
ATOM 685 O O . GLU A 1 86 ? 0.727 -26.940 -41.839 1.00 47.03 86 GLU A O 1
ATOM 690 N N . GLU A 1 87 ? 2.625 -26.784 -43.051 1.00 39.78 87 GLU A N 1
ATOM 691 C CA . GLU A 1 87 ? 1.993 -26.818 -44.370 1.00 39.78 87 GLU A CA 1
ATOM 69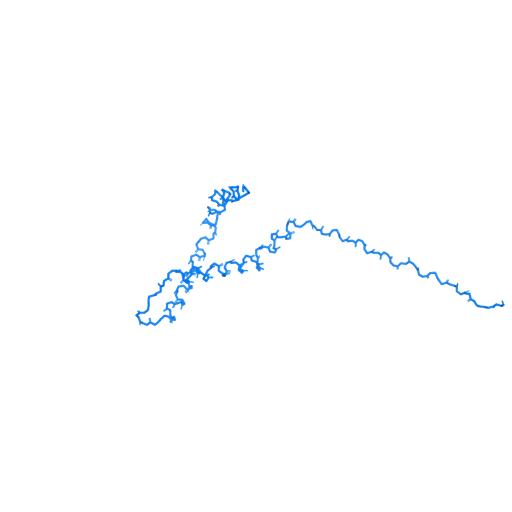2 C C . GLU A 1 87 ? 1.134 -28.090 -44.481 1.00 39.78 87 GLU A C 1
ATOM 694 O O . GLU A 1 87 ? 1.660 -29.194 -44.307 1.00 39.78 87 GLU A O 1
ATOM 699 N N . PRO A 1 88 ? -0.165 -27.995 -44.815 1.00 50.47 88 PRO A N 1
ATOM 700 C CA . PRO A 1 88 ? -0.944 -29.151 -45.207 1.00 50.47 88 PRO A CA 1
ATOM 701 C C . PRO A 1 88 ? -1.211 -29.106 -46.719 1.00 50.47 88 PRO A C 1
ATOM 703 O O . PRO A 1 88 ? -2.278 -28.673 -47.137 1.00 50.47 88 PRO A O 1
ATOM 706 N N . GLU A 1 89 ? -0.281 -29.589 -47.544 1.00 38.72 89 GLU A N 1
ATOM 707 C CA . GLU A 1 89 ? -0.513 -30.004 -48.945 1.00 38.72 89 GLU A CA 1
ATOM 708 C C . GLU A 1 89 ? 0.446 -31.186 -49.216 1.00 38.72 89 GLU A C 1
ATOM 710 O O . GLU A 1 89 ? 1.627 -31.081 -48.920 1.00 38.72 89 GLU A O 1
ATOM 715 N N . GLU A 1 90 ? 0.070 -32.391 -49.650 1.00 38.03 90 GLU A N 1
ATOM 716 C CA . GLU A 1 90 ? -0.999 -32.860 -50.537 1.00 38.03 90 GLU A CA 1
ATOM 717 C C . GLU A 1 90 ? -1.495 -34.261 -50.092 1.00 38.03 90 GLU A C 1
ATOM 719 O O . GLU A 1 90 ? -0.702 -3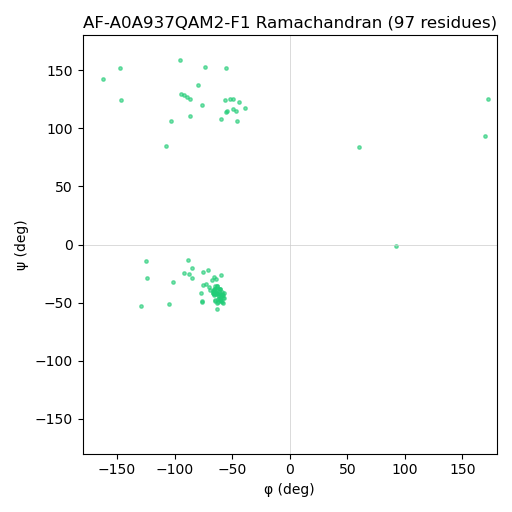5.065 -49.594 1.00 38.03 90 GLU A O 1
ATOM 724 N N . PRO A 1 91 ? -2.758 -34.655 -50.344 1.00 41.72 91 PRO A N 1
ATOM 725 C CA . PRO A 1 91 ? -3.070 -36.047 -50.621 1.00 41.72 91 PRO A CA 1
ATOM 726 C C . PRO A 1 91 ? -2.885 -36.301 -52.126 1.00 41.72 91 PRO A C 1
ATOM 728 O O . PRO A 1 91 ? -3.677 -35.815 -52.936 1.00 41.72 91 PRO A O 1
ATOM 731 N N . GLU A 1 92 ? -1.864 -37.077 -52.504 1.00 40.94 92 GLU A N 1
ATOM 732 C CA . GLU A 1 92 ? -1.806 -37.715 -53.825 1.00 40.94 92 GLU A CA 1
ATOM 733 C C . GLU A 1 92 ? -3.085 -38.547 -54.020 1.00 40.94 92 GLU A C 1
ATOM 735 O O . GLU A 1 92 ? -3.351 -39.515 -53.302 1.00 40.94 92 GLU A O 1
ATOM 740 N N . ALA A 1 93 ? -3.903 -38.131 -54.982 1.00 45.84 93 ALA A N 1
ATOM 741 C CA . ALA A 1 93 ? -4.984 -38.927 -55.531 1.00 45.84 93 ALA A CA 1
ATOM 742 C C . ALA A 1 93 ? -4.451 -39.699 -56.743 1.00 45.84 93 ALA A C 1
ATOM 744 O O . ALA A 1 93 ? -3.874 -39.073 -57.623 1.00 45.84 93 ALA A O 1
ATOM 745 N N . GLU A 1 94 ? -4.665 -41.019 -56.767 1.00 41.22 94 GLU A N 1
ATOM 746 C CA . GLU A 1 94 ? -4.992 -41.874 -57.934 1.00 41.22 94 GLU A CA 1
ATOM 747 C C . GLU A 1 94 ? -4.875 -43.350 -57.484 1.00 41.22 94 GLU A C 1
ATOM 749 O O . GLU A 1 94 ? -3.796 -43.863 -57.215 1.00 41.22 94 GLU A O 1
ATOM 754 N N . GLU A 1 95 ? -5.980 -43.967 -57.051 1.00 42.25 95 GLU A N 1
ATOM 755 C CA . GLU A 1 95 ? -6.773 -44.929 -57.847 1.00 42.25 95 GLU A CA 1
ATOM 756 C C . GLU A 1 95 ? -5.989 -46.188 -58.292 1.00 42.25 95 GLU A C 1
ATOM 758 O O . GLU A 1 95 ? -5.541 -46.304 -59.427 1.00 42.25 95 GLU A O 1
ATOM 763 N N . GLU A 1 96 ? -5.911 -47.192 -57.406 1.00 44.78 96 GLU A N 1
ATOM 764 C CA . GLU A 1 96 ? -5.729 -48.603 -57.788 1.00 44.78 96 GLU A CA 1
ATOM 765 C C . GLU A 1 96 ? -7.068 -49.356 -57.662 1.00 44.78 96 GLU A C 1
ATOM 767 O O . GLU A 1 96 ? -7.523 -49.632 -56.550 1.00 44.78 96 GLU A O 1
ATOM 772 N N . ALA A 1 97 ? -7.692 -49.668 -58.804 1.00 43.09 97 ALA A N 1
ATOM 773 C CA . ALA A 1 97 ? -8.724 -50.696 -59.051 1.00 43.09 97 ALA A CA 1
ATOM 774 C C . ALA A 1 97 ? -9.220 -50.489 -60.502 1.00 43.09 97 ALA A C 1
ATOM 776 O O . ALA A 1 97 ? -9.624 -49.383 -60.831 1.00 43.09 97 ALA A O 1
ATOM 777 N N . GLU A 1 98 ? -9.240 -51.406 -61.467 1.00 40.25 98 GLU A N 1
ATOM 778 C CA . GLU A 1 98 ? -9.126 -52.864 -61.560 1.00 40.25 98 GLU A CA 1
ATOM 779 C C . GLU A 1 98 ? -8.795 -53.205 -63.035 1.00 40.25 98 GLU A C 1
ATOM 781 O O . GLU A 1 98 ? -9.377 -52.605 -63.940 1.00 40.25 98 GLU A O 1
ATOM 786 N N . GLU A 1 99 ? -7.939 -54.204 -63.271 1.00 33.47 99 GLU A N 1
ATOM 787 C CA . GLU A 1 99 ? -8.180 -55.319 -64.215 1.00 33.47 99 GLU A CA 1
ATOM 788 C C . GLU A 1 99 ? -7.522 -56.596 -63.672 1.00 33.47 99 GLU A C 1
ATOM 790 O O . GLU A 1 99 ? -6.385 -56.508 -63.149 1.00 33.47 99 GLU A O 1
#

Radius of gyration: 28.25 Å; Cα contacts (8 Å, |Δi|>4): 15; chains: 1; bounding box: 42×65×86 Å

Sequence (99 aa):
MNDDLSFRIQLGIILPKMKEKIAGDFSAIVDELVNILKAGTREGEELSLEPIKEIIMQDFEIFLDDFILPDVEAKLKPPEEETEEEEPEEPEAEEEAEE

Secondary structure (DSSP, 8-state):
-THHHHHHHIIIIIHHHHHHHTHHHHHHHHHHHHHHHHHHSPTTPPPPHHHHHHHHHHHHHHHIIIIIHHHHHHHHSPP--------------------